Protein AF-A0A8X6WNN0-F1 (afdb_monomer)

Structure (mmCIF, N/CA/C/O backbone):
data_AF-A0A8X6WNN0-F1
#
_entry.id   AF-A0A8X6WNN0-F1
#
loop_
_atom_site.group_PDB
_atom_site.id
_atom_site.type_symbol
_atom_site.label_atom_id
_atom_site.label_alt_id
_atom_site.label_comp_id
_atom_site.label_asym_id
_atom_site.label_entity_id
_atom_site.label_seq_id
_atom_site.pdbx_PDB_ins_code
_atom_site.Cartn_x
_atom_site.Cartn_y
_atom_site.Cartn_z
_atom_site.occupancy
_atom_site.B_iso_or_equiv
_atom_site.auth_seq_id
_atom_site.auth_comp_id
_atom_site.auth_asym_id
_atom_site.auth_atom_id
_atom_site.pdbx_PDB_model_num
ATOM 1 N N . MET A 1 1 ? -83.475 -26.404 -40.177 1.00 36.31 1 MET A N 1
ATOM 2 C CA . MET A 1 1 ? -82.962 -27.278 -41.248 1.00 36.31 1 MET A CA 1
ATOM 3 C C . MET A 1 1 ? -81.823 -26.537 -41.915 1.00 36.31 1 MET A C 1
ATOM 5 O O . MET A 1 1 ? -82.063 -25.411 -42.313 1.00 36.31 1 MET A O 1
ATOM 9 N N . GLU A 1 2 ? -80.619 -27.120 -41.842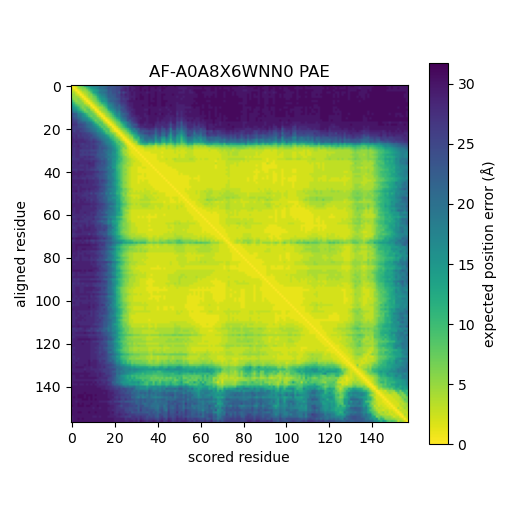 1.00 34.09 2 GLU A N 1
ATOM 10 C CA . GLU A 1 2 ? -79.573 -27.217 -42.887 1.00 34.09 2 GLU A CA 1
ATOM 11 C C . GLU A 1 2 ? -79.334 -26.030 -43.851 1.00 34.09 2 GLU A C 1
ATOM 13 O O . GLU A 1 2 ? -80.269 -25.412 -44.325 1.00 34.09 2 GLU A O 1
ATOM 18 N N . LEU A 1 3 ? -78.139 -25.677 -44.329 1.00 32.97 3 LEU A N 1
ATOM 19 C CA . LEU A 1 3 ? -76.743 -26.105 -44.196 1.00 32.97 3 LEU A CA 1
ATOM 20 C C . LEU A 1 3 ? -75.934 -25.070 -45.024 1.00 32.97 3 LEU A C 1
ATOM 22 O O . LEU A 1 3 ? -76.318 -24.779 -46.147 1.00 32.97 3 LEU A O 1
ATOM 26 N N . ARG A 1 4 ? -74.831 -24.562 -44.451 1.00 39.75 4 ARG A N 1
ATOM 27 C CA . ARG A 1 4 ? -73.523 -24.150 -45.034 1.00 39.75 4 ARG A CA 1
ATOM 28 C C . ARG A 1 4 ? -73.403 -23.412 -46.390 1.00 39.75 4 ARG A C 1
ATOM 30 O O . ARG A 1 4 ? -73.976 -23.816 -47.386 1.00 39.75 4 ARG A O 1
ATOM 37 N N . SER A 1 5 ? -72.403 -22.507 -46.410 1.00 37.34 5 SER A N 1
ATOM 38 C CA . SER A 1 5 ? -71.386 -22.214 -47.466 1.00 37.34 5 SER A CA 1
ATOM 39 C C . SER A 1 5 ? -71.268 -20.686 -47.670 1.00 37.34 5 SER A C 1
ATOM 41 O O . SER A 1 5 ? -72.290 -20.037 -47.802 1.00 37.34 5 SER A O 1
ATOM 43 N N . SER A 1 6 ? -70.127 -19.981 -47.696 1.00 39.06 6 SER A N 1
ATOM 44 C CA . SER A 1 6 ? -68.708 -20.325 -47.888 1.00 39.06 6 SER A CA 1
ATOM 45 C C . SER A 1 6 ? -67.826 -19.064 -47.710 1.00 39.06 6 SER A C 1
ATOM 47 O O . SER A 1 6 ? -68.261 -17.980 -48.073 1.00 39.06 6 SER A O 1
ATOM 49 N N . LEU A 1 7 ? -66.588 -19.273 -47.227 1.00 37.53 7 LEU A N 1
ATOM 50 C CA . LEU A 1 7 ? -65.303 -18.589 -47.525 1.00 37.53 7 LEU A CA 1
ATOM 51 C C . LEU A 1 7 ? -65.208 -17.041 -47.431 1.00 37.53 7 LEU A C 1
ATOM 53 O O . LEU A 1 7 ? -65.836 -16.311 -48.179 1.00 37.53 7 LEU A O 1
ATOM 57 N N . SER A 1 8 ? -64.435 -16.497 -46.478 1.00 40.34 8 SER A N 1
ATOM 58 C CA . SER A 1 8 ? -62.963 -16.287 -46.498 1.00 40.34 8 SER A CA 1
ATOM 59 C C . SER A 1 8 ? -62.505 -15.071 -47.316 1.00 40.34 8 SER A C 1
ATOM 61 O O . SER A 1 8 ? -62.445 -15.144 -48.537 1.00 40.34 8 SER A O 1
ATOM 63 N N . THR A 1 9 ? -62.002 -14.032 -46.639 1.00 38.38 9 THR A N 1
ATOM 64 C CA . THR A 1 9 ? -60.713 -13.408 -46.991 1.00 38.38 9 THR A CA 1
ATOM 65 C C . THR A 1 9 ? -60.078 -12.817 -45.734 1.00 38.38 9 THR A C 1
ATOM 67 O O . THR A 1 9 ? -60.706 -12.100 -44.960 1.00 38.38 9 THR A O 1
ATOM 70 N N . ALA A 1 10 ? -58.829 -13.220 -45.532 1.00 47.25 10 ALA A N 1
ATOM 71 C CA . ALA A 1 10 ? -57.977 -12.951 -44.396 1.00 47.25 10 ALA A CA 1
ATOM 72 C C . ALA A 1 10 ? -57.479 -11.499 -44.346 1.00 47.25 10 ALA A C 1
ATOM 74 O O . ALA A 1 10 ? -57.160 -10.894 -45.365 1.00 47.25 10 ALA A O 1
ATOM 75 N N . GLY A 1 11 ? -57.317 -11.002 -43.123 1.00 34.88 11 GLY A N 1
ATOM 76 C CA . GLY A 1 11 ? -56.577 -9.789 -42.793 1.00 34.88 11 GLY A CA 1
ATOM 77 C C . GLY A 1 11 ? -56.018 -9.924 -41.382 1.00 34.88 11 GLY A C 1
ATOM 78 O O . GLY A 1 11 ? -56.448 -9.231 -40.470 1.00 34.88 11 GLY A O 1
ATOM 79 N N . SER A 1 12 ? -55.133 -10.903 -41.173 1.00 41.41 12 SER A N 1
ATOM 80 C CA . SER A 1 12 ? -54.448 -11.093 -39.893 1.00 41.41 12 SER A CA 1
ATOM 81 C C . SER A 1 12 ? -53.347 -10.041 -39.759 1.00 41.41 12 SER A C 1
ATOM 83 O O . SER A 1 12 ? -52.280 -10.166 -40.356 1.00 41.41 12 SER A O 1
ATOM 85 N N . SER A 1 13 ? -53.604 -8.985 -38.986 1.00 41.00 13 SER A N 1
ATOM 86 C CA . SER A 1 13 ? -52.556 -8.094 -38.494 1.00 41.00 13 SER A CA 1
ATOM 87 C C . SER A 1 13 ? -51.880 -8.759 -37.293 1.00 41.00 13 SER A C 1
ATOM 89 O O . SER A 1 13 ? -52.251 -8.528 -36.142 1.00 41.00 13 SER A O 1
ATOM 91 N N . MET A 1 14 ? -50.904 -9.628 -37.555 1.00 39.94 14 MET A N 1
ATOM 92 C CA . MET A 1 14 ? -49.984 -10.085 -36.516 1.00 39.94 14 MET A CA 1
ATOM 93 C C . MET A 1 14 ? -49.052 -8.928 -36.148 1.00 39.94 14 MET A C 1
ATOM 95 O O . MET A 1 14 ? -48.100 -8.613 -36.860 1.00 39.94 14 MET A O 1
ATOM 99 N N . SER A 1 15 ? -49.344 -8.272 -35.028 1.00 46.88 15 SER A N 1
ATOM 100 C CA . SER A 1 15 ? -48.400 -7.399 -34.342 1.00 46.88 15 SER A CA 1
ATOM 101 C C . SER A 1 15 ? -47.254 -8.254 -33.798 1.00 46.88 15 SER A C 1
ATOM 103 O O . SER A 1 15 ? -47.415 -8.957 -32.799 1.00 46.88 15 SER A O 1
ATOM 105 N N . ASN A 1 16 ? -46.097 -8.204 -34.455 1.00 41.47 16 ASN A N 1
ATOM 106 C CA . ASN A 1 16 ? -44.858 -8.757 -33.920 1.00 41.47 16 ASN A CA 1
ATOM 107 C C . ASN A 1 16 ? -44.429 -7.931 -32.699 1.00 41.47 16 ASN A C 1
ATOM 109 O O . ASN A 1 16 ? -43.726 -6.930 -32.828 1.00 41.47 16 ASN A O 1
ATOM 113 N N . ASN A 1 17 ? -44.839 -8.367 -31.508 1.00 51.41 17 ASN A N 1
ATOM 114 C CA . ASN A 1 17 ? -44.176 -7.993 -30.265 1.00 51.41 17 ASN A CA 1
ATOM 115 C C . ASN A 1 17 ? -42.816 -8.697 -30.248 1.00 51.41 17 ASN A C 1
ATOM 117 O O . ASN A 1 17 ? -42.669 -9.822 -29.777 1.00 51.41 17 ASN A O 1
ATOM 121 N N . MET A 1 18 ? -41.820 -8.039 -30.835 1.00 48.31 18 MET A N 1
ATOM 122 C CA . MET A 1 18 ? -40.429 -8.444 -30.722 1.00 48.31 18 MET A CA 1
ATOM 123 C C . MET A 1 18 ? -39.964 -8.022 -29.327 1.00 48.31 18 MET A C 1
ATOM 125 O O . MET A 1 18 ? -39.450 -6.924 -29.119 1.00 48.31 18 MET A O 1
ATOM 129 N N . GLU A 1 19 ? -40.242 -8.877 -28.346 1.00 54.28 19 GLU A N 1
ATOM 130 C CA . GLU A 1 19 ? -39.773 -8.726 -26.977 1.00 54.28 19 GLU A CA 1
ATOM 131 C C . GLU A 1 19 ? -38.241 -8.749 -27.004 1.00 54.28 19 GLU A C 1
ATOM 133 O O . GLU A 1 19 ? -37.597 -9.786 -27.175 1.00 54.28 19 GLU A O 1
ATOM 138 N N . SER A 1 20 ? -37.638 -7.559 -26.948 1.00 57.69 20 SER A N 1
ATOM 139 C CA . SER A 1 20 ? -36.192 -7.414 -26.941 1.00 57.69 20 SER A CA 1
ATOM 140 C C . SER A 1 20 ? -35.668 -7.977 -25.626 1.00 57.69 20 SER A C 1
ATOM 142 O O . SER A 1 20 ? -35.713 -7.313 -24.590 1.00 57.69 20 SER A O 1
ATOM 144 N N . SER A 1 21 ? -35.167 -9.209 -25.671 1.00 59.12 21 SER A N 1
ATOM 145 C CA . SER A 1 21 ? -34.463 -9.839 -24.558 1.00 59.12 21 SER A CA 1
ATOM 146 C C . SER A 1 21 ? -33.408 -8.874 -23.987 1.00 59.12 21 SER A C 1
ATOM 148 O O . SER A 1 21 ? -32.669 -8.261 -24.771 1.00 59.12 21 SER A O 1
ATOM 150 N N . PRO A 1 22 ? -33.313 -8.706 -22.653 1.00 57.06 22 PRO A N 1
ATOM 151 C CA . PRO A 1 22 ? -32.442 -7.709 -22.047 1.00 57.06 22 PRO A CA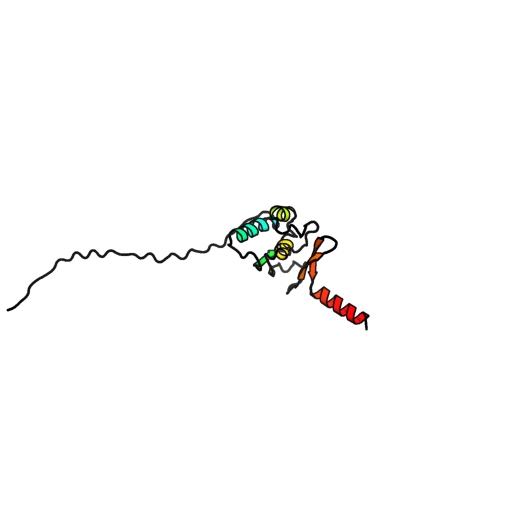 1
ATOM 152 C C . PRO A 1 22 ? -30.988 -7.998 -22.426 1.00 57.06 22 PRO A C 1
ATOM 154 O O . PRO A 1 22 ? -30.420 -9.032 -22.068 1.00 57.06 22 PRO A O 1
ATOM 157 N N . LYS A 1 23 ? -30.371 -7.079 -23.179 1.00 64.44 23 LYS A N 1
ATOM 158 C CA . LYS A 1 23 ? -28.958 -7.175 -23.558 1.00 64.44 23 LYS A CA 1
ATOM 159 C C . LYS A 1 23 ? -28.120 -7.192 -22.278 1.00 64.44 23 LYS A C 1
ATOM 161 O O . LYS A 1 23 ? -28.041 -6.180 -21.582 1.00 64.44 23 LYS A O 1
ATOM 166 N N . LYS A 1 24 ? -27.488 -8.332 -21.961 1.00 60.75 24 LYS A N 1
ATOM 167 C CA . LYS A 1 24 ? -26.521 -8.431 -20.857 1.00 60.75 24 LYS A CA 1
ATOM 168 C C . LYS A 1 24 ? -25.473 -7.333 -21.035 1.00 60.75 24 LYS A C 1
ATOM 170 O O . LYS A 1 24 ? -24.771 -7.297 -22.045 1.00 60.75 24 LYS A O 1
ATOM 175 N N . LYS A 1 25 ? -25.388 -6.419 -20.066 1.00 69.25 25 LYS A N 1
ATOM 176 C CA . LYS A 1 25 ? -24.424 -5.316 -20.082 1.00 69.25 25 LYS A CA 1
ATOM 177 C C . LYS A 1 25 ? -23.019 -5.919 -20.066 1.00 69.25 25 LYS A C 1
ATOM 179 O O . LYS A 1 25 ? -22.624 -6.530 -19.076 1.00 69.25 25 LYS A O 1
ATOM 184 N N . LYS A 1 26 ? -22.287 -5.794 -21.177 1.00 69.25 26 LYS A N 1
ATOM 185 C CA . LYS A 1 26 ? -20.899 -6.260 -21.282 1.00 69.25 26 LYS A CA 1
ATOM 186 C C . LYS A 1 26 ? -20.084 -5.535 -20.211 1.00 69.25 26 LYS A C 1
ATOM 188 O O . LYS A 1 26 ? -19.946 -4.315 -20.271 1.00 69.25 26 LYS A O 1
ATOM 193 N N . MET A 1 27 ? -19.591 -6.269 -19.217 1.00 69.75 27 MET A N 1
ATOM 194 C CA . MET A 1 27 ? -18.696 -5.698 -18.216 1.00 69.75 27 MET A CA 1
ATOM 195 C C . MET A 1 27 ? -17.324 -5.523 -18.862 1.00 69.75 27 MET A C 1
ATOM 197 O O . MET A 1 27 ? -16.634 -6.500 -19.141 1.00 69.75 27 MET A O 1
ATOM 201 N N . SER A 1 28 ? -16.958 -4.283 -19.173 1.00 84.94 28 SER A N 1
ATOM 202 C CA . SER A 1 28 ? -15.596 -3.935 -19.572 1.00 84.94 28 SER A CA 1
ATOM 203 C C . SER A 1 28 ? -14.738 -3.762 -18.323 1.00 84.94 28 SER A C 1
ATOM 205 O O . SER A 1 28 ? -15.130 -3.029 -17.412 1.00 84.94 28 SER A O 1
ATOM 207 N N . ILE A 1 29 ? -13.564 -4.386 -18.297 1.00 87.06 29 ILE A N 1
ATOM 208 C CA . ILE A 1 29 ? -12.564 -4.137 -17.255 1.00 87.06 29 ILE A CA 1
ATOM 209 C C . ILE A 1 29 ? -11.986 -2.730 -17.494 1.00 87.06 29 ILE A C 1
ATOM 211 O O . ILE A 1 29 ? -11.564 -2.448 -18.618 1.00 87.06 29 ILE A O 1
ATOM 215 N N . PRO A 1 30 ? -12.010 -1.820 -16.502 1.00 91.38 30 PRO A N 1
ATOM 216 C CA . PRO A 1 30 ? -11.419 -0.497 -16.658 1.00 91.38 30 PRO A CA 1
ATOM 217 C C . PRO A 1 30 ? -9.895 -0.607 -16.778 1.00 91.38 30 PRO A C 1
ATOM 219 O O . PRO A 1 30 ? -9.263 -1.305 -15.990 1.00 91.38 30 PRO A O 1
ATOM 222 N N . VAL A 1 31 ? -9.319 0.117 -17.737 1.00 94.81 31 VAL A N 1
ATOM 223 C CA . VAL A 1 31 ? -7.867 0.253 -17.913 1.00 94.81 31 VAL A CA 1
ATOM 224 C C . VAL A 1 31 ? -7.488 1.686 -17.576 1.00 94.81 31 VAL A C 1
ATOM 226 O O . VAL A 1 31 ? -8.164 2.624 -18.001 1.00 94.81 31 VAL A O 1
ATOM 229 N N . ILE A 1 32 ? -6.444 1.843 -16.771 1.00 96.56 32 ILE A N 1
ATOM 230 C CA . ILE A 1 32 ? -5.967 3.129 -16.271 1.00 96.56 32 ILE A CA 1
ATOM 231 C C . ILE A 1 32 ? -4.469 3.172 -16.530 1.00 96.56 32 ILE A C 1
ATOM 233 O O . ILE A 1 32 ? -3.771 2.210 -16.223 1.00 96.56 32 ILE A O 1
ATOM 237 N N . ILE A 1 33 ? -4.014 4.270 -17.122 1.00 97.38 33 ILE A N 1
ATOM 238 C CA . ILE A 1 33 ? -2.605 4.541 -17.387 1.00 97.38 33 ILE A CA 1
ATOM 239 C C . ILE A 1 33 ? -2.212 5.670 -16.441 1.00 97.38 33 ILE A C 1
ATOM 241 O O . ILE A 1 33 ? -2.942 6.657 -16.338 1.00 97.38 33 ILE A O 1
ATOM 245 N N . VAL A 1 34 ? -1.113 5.470 -15.730 1.00 97.25 34 VAL A N 1
ATOM 246 C CA . VAL A 1 34 ? -0.507 6.422 -14.797 1.00 97.25 34 VAL A CA 1
ATOM 247 C C . VAL A 1 34 ? 0.963 6.575 -15.164 1.00 97.25 34 VAL A C 1
ATOM 249 O O . VAL A 1 34 ? 1.505 5.684 -15.823 1.00 97.25 34 VAL A O 1
ATOM 252 N N . GLU A 1 35 ? 1.584 7.678 -14.757 1.00 97.06 35 GLU A N 1
ATOM 253 C CA . GLU A 1 35 ? 3.018 7.881 -14.978 1.00 97.06 35 GLU A CA 1
ATOM 254 C C . GLU A 1 35 ? 3.809 7.151 -13.886 1.00 97.06 35 GLU A C 1
ATOM 256 O O . GLU A 1 35 ? 4.525 6.190 -14.164 1.00 97.06 35 GLU A O 1
ATOM 261 N N . ASP A 1 36 ? 3.585 7.533 -12.626 1.00 97.38 36 ASP A N 1
ATOM 262 C CA . ASP A 1 36 ? 4.246 6.941 -11.463 1.00 97.38 36 ASP A CA 1
ATOM 263 C C . ASP A 1 36 ? 3.352 5.910 -10.754 1.00 97.38 36 ASP A C 1
ATOM 265 O O . ASP A 1 36 ? 2.130 6.061 -10.658 1.00 97.38 36 ASP A O 1
ATOM 269 N N . HIS A 1 37 ? 3.956 4.864 -10.175 1.00 97.06 37 HIS A N 1
ATOM 270 C CA . HIS A 1 37 ? 3.212 3.779 -9.516 1.00 97.06 37 HIS A CA 1
ATOM 271 C C . HIS A 1 37 ? 2.264 4.270 -8.420 1.00 97.06 37 HIS A C 1
ATOM 273 O O . HIS A 1 37 ? 1.125 3.814 -8.339 1.00 97.06 37 HIS A O 1
ATOM 279 N N . ASN A 1 38 ? 2.699 5.214 -7.583 1.00 96.94 38 ASN A N 1
ATOM 280 C CA . ASN A 1 38 ? 1.898 5.706 -6.462 1.00 96.94 38 ASN A CA 1
ATOM 281 C C . ASN A 1 38 ? 0.641 6.474 -6.904 1.00 96.94 38 ASN A C 1
ATOM 283 O O . ASN A 1 38 ? -0.324 6.542 -6.137 1.00 96.94 38 ASN A O 1
ATOM 287 N N . GLU A 1 39 ? 0.588 6.993 -8.136 1.00 97.31 39 GLU A N 1
ATOM 288 C CA . GLU A 1 39 ? -0.603 7.669 -8.668 1.00 97.31 39 GLU A CA 1
ATOM 289 C C . GLU A 1 39 ? -1.804 6.718 -8.793 1.00 97.31 39 GLU A C 1
ATOM 291 O O . GLU A 1 39 ? -2.962 7.148 -8.719 1.00 97.31 39 GLU A O 1
ATOM 296 N N . VAL A 1 40 ? -1.562 5.402 -8.887 1.00 96.88 40 VAL A N 1
ATOM 297 C CA . VAL A 1 40 ? -2.624 4.385 -8.935 1.00 96.88 40 VAL A CA 1
ATOM 298 C C . VAL A 1 40 ? -3.551 4.456 -7.718 1.00 96.88 40 VAL A C 1
ATOM 300 O O . VAL A 1 40 ? -4.748 4.168 -7.831 1.00 96.88 40 VAL A O 1
ATOM 303 N N . LEU A 1 41 ? -3.045 4.900 -6.562 1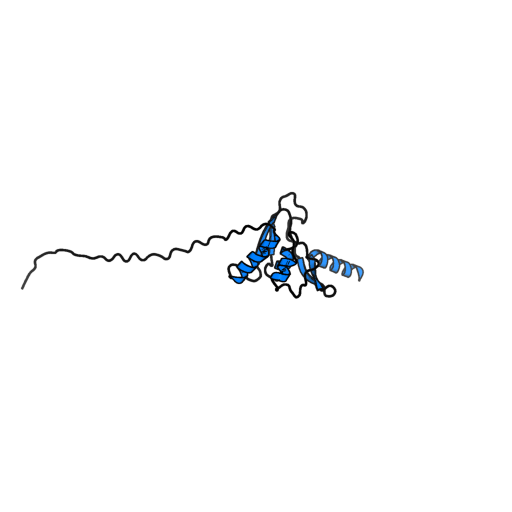.00 96.56 41 LEU A N 1
ATOM 304 C CA . LEU A 1 41 ? -3.811 4.962 -5.320 1.00 96.56 41 LEU A CA 1
ATOM 305 C C . LEU A 1 41 ? -5.017 5.906 -5.435 1.00 96.56 41 LEU A C 1
ATOM 307 O O . LEU A 1 41 ? -6.107 5.584 -4.957 1.00 96.56 41 LEU A O 1
ATOM 311 N N . TYR A 1 42 ? -4.875 7.021 -6.160 1.00 96.44 42 TYR A N 1
ATOM 312 C CA . TYR A 1 42 ? -5.991 7.922 -6.460 1.00 96.44 42 TYR A CA 1
ATOM 313 C C . TYR A 1 42 ? -7.127 7.188 -7.188 1.00 96.44 42 TYR A C 1
ATOM 315 O O . TYR A 1 42 ? -8.311 7.353 -6.871 1.00 96.44 42 TYR A O 1
ATOM 323 N N . HIS A 1 43 ? -6.774 6.351 -8.161 1.00 97.12 43 HIS A N 1
ATOM 324 C CA . HIS A 1 43 ? -7.730 5.598 -8.962 1.00 97.12 43 HIS A CA 1
ATOM 325 C C . HIS A 1 43 ? -8.378 4.455 -8.180 1.00 97.12 43 HIS A C 1
ATOM 327 O O . HIS A 1 43 ? -9.584 4.235 -8.328 1.00 97.12 43 HIS A O 1
ATOM 333 N N . ILE A 1 44 ? -7.619 3.794 -7.304 1.00 96.44 44 ILE A N 1
ATOM 334 C CA . ILE A 1 44 ? -8.136 2.813 -6.344 1.00 96.44 44 ILE A CA 1
ATOM 335 C C . ILE A 1 44 ? -9.181 3.478 -5.442 1.00 96.44 44 ILE A C 1
ATOM 337 O O . ILE A 1 44 ? -10.313 3.001 -5.369 1.00 96.44 44 ILE A O 1
ATOM 341 N N . TYR A 1 45 ? -8.877 4.636 -4.849 1.00 96.94 45 TYR A N 1
ATOM 342 C CA . TYR A 1 45 ? -9.839 5.374 -4.024 1.00 96.94 45 TYR A CA 1
ATOM 343 C C . TYR A 1 45 ? -11.095 5.783 -4.794 1.00 96.94 45 TYR A C 1
ATOM 345 O O . TYR A 1 45 ? -12.204 5.675 -4.271 1.00 96.94 45 TYR A O 1
ATOM 353 N N . ARG A 1 46 ? -10.972 6.196 -6.063 1.00 96.31 46 ARG A N 1
ATOM 354 C CA . ARG A 1 46 ? -12.150 6.462 -6.908 1.00 96.31 46 ARG A CA 1
ATOM 355 C C . ARG A 1 46 ? -12.965 5.202 -7.187 1.00 96.31 46 ARG A C 1
ATOM 357 O O . ARG A 1 46 ? -14.195 5.273 -7.227 1.00 96.31 46 ARG A O 1
ATOM 364 N N . ALA A 1 47 ? -12.319 4.059 -7.400 1.00 95.75 47 ALA A N 1
ATOM 365 C CA . ALA A 1 47 ? -13.000 2.787 -7.612 1.00 95.75 47 ALA A CA 1
ATOM 366 C C . ALA A 1 47 ? -13.745 2.331 -6.345 1.00 95.75 47 ALA A C 1
ATOM 368 O O . ALA A 1 47 ? -14.902 1.924 -6.451 1.00 95.75 47 ALA A O 1
ATOM 369 N N . ILE A 1 48 ? -13.136 2.496 -5.167 1.00 95.62 48 ILE A N 1
ATOM 370 C CA . ILE A 1 48 ? -13.766 2.263 -3.860 1.00 95.62 48 ILE A CA 1
ATOM 371 C C . ILE A 1 48 ? -14.962 3.204 -3.665 1.00 95.62 48 ILE A C 1
ATOM 373 O O . ILE A 1 48 ? -16.081 2.752 -3.434 1.00 95.62 48 ILE A O 1
ATOM 377 N N . GLY A 1 49 ? -14.766 4.516 -3.838 1.00 95.31 49 GLY A N 1
ATOM 378 C CA . GLY A 1 49 ? -15.820 5.520 -3.651 1.00 95.31 49 GLY A CA 1
ATOM 379 C C . GLY A 1 49 ? -16.997 5.365 -4.621 1.00 95.31 49 GLY A C 1
ATOM 380 O O . GLY A 1 49 ? -18.136 5.668 -4.274 1.00 95.31 49 GLY A O 1
ATOM 381 N N . SER A 1 50 ? -16.748 4.829 -5.821 1.00 95.19 50 SER A N 1
ATOM 382 C CA . SER A 1 50 ? -17.791 4.475 -6.797 1.00 95.19 50 SER A CA 1
ATOM 383 C C . SER A 1 50 ? -18.321 3.043 -6.658 1.00 95.19 50 SER A C 1
ATOM 385 O O . SER A 1 50 ? -19.105 2.609 -7.501 1.00 95.19 50 SER A O 1
ATOM 387 N N . LYS A 1 51 ? -17.921 2.317 -5.602 1.00 93.62 51 LYS A N 1
ATOM 388 C CA . LYS A 1 51 ? -18.338 0.940 -5.284 1.00 93.62 51 LYS A CA 1
ATOM 389 C C . LYS A 1 51 ? -18.069 -0.067 -6.409 1.00 93.62 51 LYS A C 1
ATOM 391 O O . LYS A 1 51 ? -18.784 -1.055 -6.551 1.00 93.62 51 LYS A O 1
ATOM 396 N N . LYS A 1 52 ? -17.050 0.192 -7.233 1.00 92.69 52 LYS A N 1
ATOM 397 C CA . LYS A 1 52 ? -16.589 -0.734 -8.281 1.00 92.69 52 LYS A CA 1
ATOM 398 C C . LYS A 1 52 ? -15.723 -1.852 -7.712 1.00 92.69 52 LYS A C 1
ATOM 400 O O . LYS A 1 52 ? -15.681 -2.931 -8.290 1.00 92.69 52 LYS A O 1
ATOM 405 N N . ILE A 1 53 ? -15.041 -1.573 -6.605 1.00 93.19 53 ILE A N 1
ATOM 406 C CA . ILE A 1 53 ? -14.305 -2.545 -5.798 1.00 93.19 53 ILE A CA 1
ATOM 407 C C . ILE A 1 53 ? -14.717 -2.382 -4.332 1.00 93.19 53 ILE A C 1
ATOM 409 O O . ILE A 1 53 ? -15.212 -1.320 -3.942 1.00 93.19 53 ILE A O 1
ATOM 413 N N . SER A 1 54 ? -14.550 -3.443 -3.544 1.00 94.50 54 SER A N 1
ATOM 414 C CA . SER A 1 54 ? -14.845 -3.441 -2.109 1.00 94.50 54 SER A CA 1
ATOM 415 C C . SER A 1 54 ? -14.004 -2.405 -1.364 1.00 94.50 54 SER A C 1
ATOM 417 O O . SER A 1 54 ? -12.882 -2.104 -1.762 1.00 94.50 54 SER A O 1
ATOM 419 N N . PHE A 1 55 ? -14.552 -1.871 -0.273 1.00 96.31 55 PHE A N 1
ATOM 420 C CA . PHE A 1 55 ? -13.847 -0.911 0.578 1.00 96.31 55 PHE A CA 1
ATOM 421 C C . PHE A 1 55 ? -12.682 -1.545 1.351 1.00 96.31 55 PHE A C 1
ATOM 423 O O . PHE A 1 55 ? -11.663 -0.892 1.566 1.00 96.31 55 PHE A O 1
ATOM 430 N N . GLU A 1 56 ? -12.833 -2.806 1.747 1.00 96.94 56 GLU A N 1
ATOM 431 C CA . GLU A 1 56 ? -11.885 -3.543 2.579 1.00 96.94 56 GLU A CA 1
ATOM 432 C C . GLU A 1 56 ? -11.634 -4.949 2.032 1.00 96.94 56 GLU A C 1
ATOM 434 O O . GLU A 1 56 ? -12.423 -5.470 1.234 1.00 96.94 56 GLU A O 1
ATOM 439 N N . ASN A 1 57 ? -10.562 -5.579 2.517 1.00 95.94 57 ASN A N 1
ATOM 440 C CA . ASN A 1 57 ? -10.249 -6.991 2.282 1.00 95.94 57 ASN A CA 1
ATOM 441 C C . ASN A 1 57 ? -10.068 -7.362 0.800 1.00 95.94 57 ASN A C 1
ATOM 443 O O . ASN A 1 57 ? -10.342 -8.491 0.388 1.00 95.94 57 ASN A O 1
ATOM 447 N N . GLY A 1 58 ? -9.598 -6.413 -0.010 1.00 96.44 58 GLY A N 1
ATOM 448 C CA . GLY A 1 58 ? -9.268 -6.643 -1.406 1.00 96.44 58 GLY A CA 1
ATOM 449 C C . GLY A 1 58 ? -8.031 -7.526 -1.591 1.00 96.44 58 GLY A C 1
ATOM 450 O O . GLY A 1 58 ? -7.108 -7.539 -0.770 1.00 96.44 58 GLY A O 1
ATOM 451 N N . LEU A 1 59 ? -8.002 -8.210 -2.734 1.00 97.25 59 LEU A N 1
ATOM 452 C CA . LEU A 1 59 ? -6.823 -8.873 -3.282 1.00 97.25 59 LEU A CA 1
ATOM 453 C C . LEU A 1 59 ? -6.205 -7.968 -4.347 1.00 97.25 59 LEU A C 1
ATOM 455 O O . LEU A 1 59 ? -6.891 -7.573 -5.292 1.00 97.25 59 LEU A O 1
ATOM 459 N N . MET A 1 60 ? -4.911 -7.692 -4.227 1.00 97.56 60 MET A N 1
ATOM 460 C CA . MET A 1 60 ? -4.149 -6.982 -5.249 1.00 97.56 60 MET A CA 1
ATOM 461 C C . MET A 1 60 ? -3.131 -7.916 -5.898 1.00 97.56 60 MET A C 1
ATOM 463 O O . MET A 1 60 ? -2.413 -8.628 -5.201 1.00 97.56 60 MET A O 1
ATOM 467 N N . ILE A 1 61 ? -3.051 -7.888 -7.228 1.00 98.19 61 ILE A N 1
ATOM 468 C CA . ILE A 1 61 ? -1.996 -8.559 -7.992 1.00 98.19 61 ILE A CA 1
ATOM 469 C C . ILE A 1 61 ? -1.093 -7.470 -8.562 1.00 98.19 61 ILE A C 1
ATOM 471 O O . ILE A 1 61 ? -1.560 -6.610 -9.306 1.00 98.19 61 ILE A O 1
ATOM 475 N N . HIS A 1 62 ? 0.179 -7.499 -8.187 1.00 98.06 62 HIS A N 1
ATOM 476 C CA . HIS A 1 62 ? 1.180 -6.515 -8.575 1.00 98.06 62 HIS A CA 1
ATOM 477 C C . HIS A 1 62 ? 2.243 -7.202 -9.432 1.00 98.06 62 HIS A C 1
ATOM 479 O O . HIS A 1 62 ? 2.966 -8.073 -8.949 1.00 98.06 62 HIS A O 1
ATOM 485 N N . PHE A 1 63 ? 2.291 -6.848 -10.714 1.00 97.94 63 PHE A N 1
ATOM 486 C CA . PHE A 1 63 ? 3.316 -7.314 -11.642 1.00 97.94 63 PHE A CA 1
ATOM 487 C C . PHE A 1 63 ? 4.416 -6.271 -11.705 1.00 97.94 63 PHE A C 1
ATOM 489 O O . PHE A 1 63 ? 4.206 -5.223 -12.308 1.00 97.94 63 PHE A O 1
ATOM 496 N N . ASP A 1 64 ? 5.559 -6.563 -11.096 1.00 97.75 64 ASP A N 1
ATOM 497 C CA . ASP A 1 64 ? 6.706 -5.664 -11.136 1.00 97.75 64 ASP A CA 1
ATOM 498 C C . ASP A 1 64 ? 8.002 -6.381 -10.742 1.00 97.75 64 ASP A C 1
ATOM 500 O O . ASP A 1 64 ? 7.997 -7.422 -10.084 1.00 97.75 64 ASP A O 1
ATOM 504 N N . SER A 1 65 ? 9.137 -5.805 -11.125 1.00 97.00 65 SER A N 1
ATOM 505 C CA . SER A 1 65 ? 10.458 -6.170 -10.609 1.00 97.00 65 SER A CA 1
ATOM 506 C C . SER A 1 65 ? 10.716 -5.741 -9.160 1.00 97.00 65 SER A C 1
ATOM 508 O O . SER A 1 65 ? 11.624 -6.286 -8.531 1.00 97.00 65 SER A O 1
ATOM 510 N N . HIS A 1 66 ? 9.933 -4.811 -8.615 1.00 97.69 66 HIS A N 1
ATOM 511 C CA . HIS A 1 66 ? 10.008 -4.334 -7.237 1.00 97.69 66 HIS A CA 1
ATOM 512 C C . HIS A 1 66 ? 8.735 -4.703 -6.469 1.00 97.69 66 HIS A C 1
ATOM 514 O O . HIS A 1 66 ? 7.665 -4.790 -7.051 1.00 97.69 66 HIS A O 1
ATOM 520 N N . PRO A 1 67 ? 8.816 -4.959 -5.156 1.00 96.38 67 PRO A N 1
ATOM 521 C CA . PRO A 1 67 ? 7.629 -5.310 -4.386 1.00 96.38 67 PRO A CA 1
ATOM 522 C C . PRO A 1 67 ? 6.756 -4.101 -4.020 1.00 96.38 67 PRO A C 1
ATOM 524 O O . PRO A 1 67 ? 5.622 -4.305 -3.609 1.00 96.38 67 PRO A O 1
ATOM 527 N N . ASP A 1 68 ? 7.298 -2.878 -4.048 1.00 97.06 68 ASP A N 1
ATOM 528 C CA . ASP A 1 68 ? 6.668 -1.636 -3.562 1.00 97.06 68 ASP A CA 1
ATOM 529 C C . ASP A 1 68 ? 6.107 -1.717 -2.120 1.00 97.06 68 ASP A C 1
ATOM 531 O O . ASP A 1 68 ? 5.165 -1.024 -1.723 1.00 97.06 68 ASP A O 1
ATOM 535 N N . LEU A 1 69 ? 6.708 -2.591 -1.299 1.00 96.12 69 LEU A N 1
ATOM 536 C CA . LEU A 1 69 ? 6.317 -2.875 0.089 1.00 96.12 69 LEU A CA 1
ATOM 537 C C . LEU A 1 69 ? 7.168 -2.126 1.134 1.00 96.12 69 LEU A C 1
ATOM 539 O O . L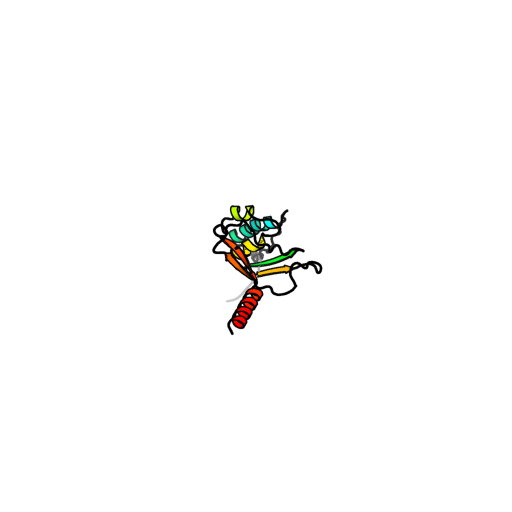EU A 1 69 ? 7.271 -2.586 2.286 1.00 96.12 69 LEU A O 1
ATOM 543 N N . VAL A 1 70 ? 7.828 -1.029 0.749 1.00 94.75 70 VAL A N 1
ATOM 544 C CA . VAL A 1 70 ? 8.588 -0.188 1.686 1.00 94.75 70 VAL A CA 1
ATOM 545 C C . VAL A 1 70 ? 7.610 0.548 2.600 1.00 94.75 70 VAL A C 1
ATOM 547 O O . VAL A 1 70 ? 6.544 0.991 2.182 1.00 94.75 70 VAL A O 1
ATOM 550 N N . VAL A 1 71 ? 7.954 0.651 3.883 1.00 92.75 71 VAL A N 1
ATOM 551 C CA . VAL A 1 71 ? 7.140 1.382 4.857 1.00 92.75 71 VAL A CA 1
ATOM 552 C C . VAL A 1 71 ? 7.487 2.875 4.769 1.00 92.75 71 VAL A C 1
ATOM 554 O O . VAL A 1 71 ? 8.665 3.213 4.919 1.00 92.75 71 VAL A O 1
ATOM 557 N N . PRO A 1 72 ? 6.517 3.776 4.532 1.00 91.62 72 PRO A N 1
ATOM 558 C CA . PRO A 1 72 ? 6.795 5.207 4.459 1.00 91.62 72 PRO A CA 1
ATOM 559 C C . PRO A 1 72 ? 7.181 5.759 5.837 1.00 91.62 72 PRO A C 1
ATOM 561 O O . PRO A 1 72 ? 6.461 5.568 6.814 1.00 91.62 72 PRO A O 1
ATOM 564 N N . LYS A 1 73 ? 8.319 6.460 5.914 1.00 84.94 73 LYS A N 1
ATOM 565 C CA . LYS A 1 73 ? 8.905 6.936 7.184 1.00 84.94 73 LYS A CA 1
ATOM 566 C C . LYS A 1 73 ? 8.171 8.121 7.813 1.00 84.94 73 LYS A C 1
ATOM 568 O O . LYS A 1 73 ? 8.208 8.283 9.021 1.00 84.94 73 LYS A O 1
ATOM 573 N N . HIS A 1 74 ? 7.535 8.966 7.007 1.00 82.50 74 HIS A N 1
ATOM 574 C CA . HIS A 1 74 ? 6.955 10.238 7.464 1.00 82.50 74 HIS A CA 1
ATOM 575 C C . HIS A 1 74 ? 5.430 10.288 7.315 1.00 82.50 74 HIS A C 1
ATOM 577 O O . HIS A 1 74 ? 4.847 11.369 7.247 1.00 82.50 74 HIS A O 1
ATOM 583 N N . LEU A 1 75 ? 4.790 9.118 7.237 1.00 89.88 75 LEU A N 1
ATOM 584 C CA . LEU A 1 75 ? 3.340 9.013 7.162 1.00 89.88 75 LEU A CA 1
ATOM 585 C C . LEU A 1 75 ? 2.751 8.879 8.570 1.00 89.88 75 LEU A C 1
ATOM 587 O O . LEU A 1 75 ? 3.050 7.930 9.293 1.00 89.88 75 LEU A O 1
ATOM 591 N N . ASP A 1 76 ? 1.888 9.825 8.922 1.00 91.31 76 ASP A N 1
ATOM 592 C CA . ASP A 1 76 ? 1.097 9.828 10.144 1.00 91.31 76 ASP A CA 1
ATOM 593 C C . ASP A 1 76 ? -0.059 8.834 10.010 1.00 91.31 76 ASP A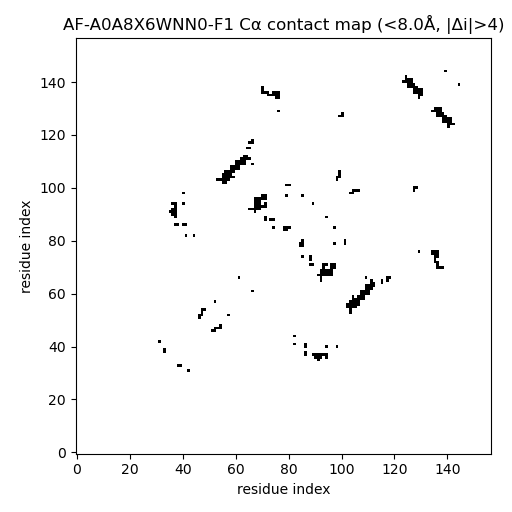 C 1
ATOM 595 O O . ASP A 1 76 ? -0.977 9.000 9.199 1.00 91.31 76 ASP A O 1
ATOM 599 N N . ALA A 1 77 ? -0.002 7.782 10.819 1.00 91.12 77 ALA A N 1
ATOM 600 C CA . ALA A 1 77 ? -0.969 6.701 10.791 1.00 91.12 77 ALA A CA 1
ATOM 601 C C . ALA A 1 77 ? -2.384 7.131 11.218 1.00 91.12 77 ALA A C 1
ATOM 603 O O . ALA A 1 77 ? -3.351 6.476 10.827 1.00 91.12 77 ALA A O 1
ATOM 604 N N . GLU A 1 78 ? -2.526 8.216 11.989 1.00 91.88 78 GLU A N 1
ATOM 605 C CA . GLU A 1 78 ? -3.835 8.749 12.398 1.00 91.88 78 GLU A CA 1
ATOM 6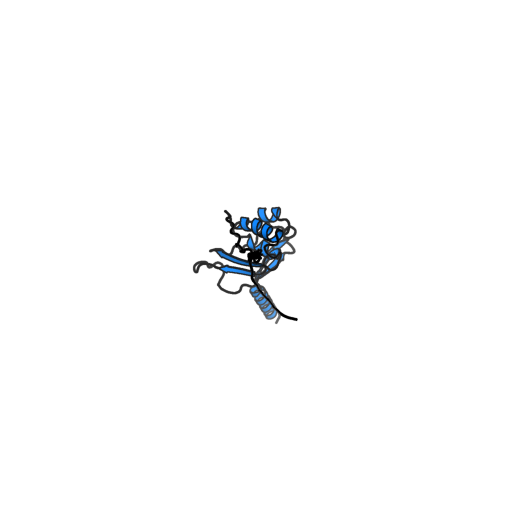06 C C . GLU A 1 78 ? -4.583 9.380 11.212 1.00 91.88 78 GLU A C 1
ATOM 608 O O . GLU A 1 78 ? -5.813 9.419 11.189 1.00 91.88 78 GLU A O 1
ATOM 613 N N . ARG A 1 79 ? -3.843 9.799 10.180 1.00 94.31 79 ARG A N 1
ATOM 614 C CA . ARG A 1 79 ? -4.356 10.500 8.998 1.00 94.31 79 ARG A CA 1
ATOM 615 C C . ARG A 1 79 ? -4.496 9.591 7.777 1.00 94.31 79 ARG A C 1
ATOM 617 O O . ARG A 1 79 ? -4.662 10.069 6.660 1.00 94.31 79 ARG A O 1
ATOM 624 N N . ILE A 1 80 ? -4.460 8.269 7.962 1.00 94.62 80 ILE A N 1
ATOM 625 C CA . ILE A 1 80 ? -4.473 7.297 6.856 1.00 94.62 80 ILE A CA 1
ATOM 626 C C . ILE A 1 80 ? -5.728 7.379 5.964 1.00 94.62 80 ILE A C 1
ATOM 628 O O . ILE A 1 80 ? -5.688 7.018 4.791 1.00 94.62 80 ILE A O 1
ATOM 632 N N . PHE A 1 81 ? -6.848 7.877 6.491 1.00 94.88 81 PHE A N 1
ATOM 633 C CA . PHE A 1 81 ? -8.081 8.058 5.716 1.00 94.88 81 PHE A CA 1
ATOM 634 C C . PHE A 1 81 ? -8.194 9.447 5.065 1.00 94.88 81 PHE A C 1
ATOM 636 O O . PHE A 1 81 ? -9.126 9.701 4.300 1.00 94.88 81 PHE A O 1
ATOM 643 N N . GLU A 1 82 ? -7.238 10.346 5.313 1.00 96.25 82 GLU A N 1
ATOM 644 C CA . GLU A 1 82 ? -7.134 11.628 4.623 1.00 96.25 82 GLU A CA 1
ATOM 645 C C . GLU A 1 82 ? -6.440 11.429 3.273 1.00 96.25 82 GLU A C 1
ATOM 647 O O . GLU A 1 82 ? -5.222 11.540 3.147 1.00 96.25 82 GLU A O 1
ATOM 652 N N . LYS A 1 83 ? -7.235 11.138 2.241 1.00 94.06 83 LYS A N 1
ATOM 653 C CA . LYS A 1 83 ? -6.756 10.840 0.883 1.00 94.06 83 LYS A CA 1
ATOM 654 C C . LYS A 1 83 ? -5.627 11.763 0.403 1.00 94.06 83 LYS A C 1
ATOM 656 O O . LYS A 1 83 ? -4.604 11.268 -0.063 1.00 94.06 83 LYS A O 1
ATOM 661 N N . ASP A 1 84 ? -5.836 13.079 0.446 1.00 94.94 84 ASP A N 1
ATOM 662 C CA . ASP A 1 84 ? -4.891 14.027 -0.156 1.00 94.94 84 ASP A CA 1
ATOM 663 C C . ASP A 1 84 ? -3.594 14.097 0.654 1.00 94.94 84 ASP A C 1
ATOM 665 O O . ASP A 1 84 ? -2.520 14.260 0.086 1.00 94.94 84 ASP A O 1
ATOM 669 N N . TYR A 1 85 ? -3.670 13.906 1.973 1.00 95.75 85 TYR A N 1
ATOM 670 C CA . TYR A 1 85 ? -2.482 13.764 2.806 1.00 95.75 85 TYR A CA 1
ATOM 671 C C . TYR A 1 85 ? -1.689 12.517 2.414 1.00 95.75 85 TYR A C 1
ATOM 673 O O . TYR A 1 85 ? -0.508 12.624 2.094 1.00 95.75 85 TYR A O 1
ATOM 681 N N . VAL A 1 86 ? -2.353 11.357 2.368 1.00 95.62 86 VAL A N 1
ATOM 682 C CA . VAL A 1 86 ? -1.697 10.087 2.044 1.00 95.62 86 VAL A CA 1
ATOM 683 C C . VAL A 1 86 ? -1.049 10.150 0.669 1.00 95.62 86 VAL A C 1
ATOM 685 O O . VAL A 1 86 ? 0.139 9.891 0.575 1.00 95.62 86 VAL A O 1
ATOM 688 N N . ILE A 1 87 ? -1.771 10.556 -0.380 1.00 94.62 87 ILE A N 1
ATOM 689 C CA . ILE A 1 87 ? -1.227 10.610 -1.750 1.00 94.62 87 ILE A CA 1
ATOM 690 C C . ILE A 1 87 ? 0.040 11.477 -1.825 1.00 94.62 87 ILE A C 1
ATOM 692 O O . ILE A 1 87 ? 0.998 11.091 -2.489 1.00 94.62 87 ILE A O 1
ATOM 696 N N . ASN A 1 88 ? 0.074 12.603 -1.108 1.00 94.31 88 ASN A N 1
ATOM 697 C CA . ASN A 1 88 ? 1.215 13.521 -1.108 1.00 94.31 88 ASN A CA 1
ATOM 698 C C . ASN A 1 88 ? 2.414 13.035 -0.270 1.00 94.31 88 ASN A C 1
ATOM 700 O O . ASN A 1 88 ? 3.493 13.617 -0.360 1.00 94.31 88 ASN A O 1
ATOM 704 N N . CYS A 1 89 ? 2.250 11.993 0.548 1.00 94.12 89 CYS A N 1
ATOM 705 C CA . CYS A 1 89 ? 3.321 11.422 1.370 1.00 94.12 89 CYS A CA 1
ATOM 706 C C . CYS A 1 89 ? 4.021 10.216 0.727 1.00 94.12 89 CYS A C 1
ATOM 708 O O . CYS A 1 89 ? 4.955 9.677 1.326 1.00 94.12 89 CYS A O 1
ATOM 710 N N . LEU A 1 90 ? 3.566 9.760 -0.443 1.00 95.44 90 LEU A N 1
ATOM 711 C CA . LEU A 1 90 ? 4.018 8.509 -1.049 1.00 95.44 90 LEU A CA 1
ATOM 712 C C . LEU A 1 90 ? 4.969 8.720 -2.216 1.00 95.44 90 LEU A C 1
ATOM 714 O O . LEU A 1 90 ? 5.044 9.777 -2.834 1.00 95.44 90 LEU A O 1
ATOM 718 N N . SER A 1 91 ? 5.700 7.658 -2.510 1.00 95.94 91 SER A N 1
ATOM 719 C CA . SER A 1 91 ? 6.620 7.536 -3.630 1.00 95.94 91 SER A CA 1
ATOM 720 C C . SER A 1 91 ? 6.427 6.172 -4.287 1.00 95.94 91 SER A C 1
ATOM 722 O O . SER A 1 91 ? 5.749 5.295 -3.740 1.00 95.94 91 SER A O 1
ATOM 724 N N . ILE A 1 92 ? 7.052 5.984 -5.446 1.00 96.69 92 ILE A N 1
ATOM 725 C CA . ILE A 1 92 ? 6.904 4.784 -6.279 1.00 96.69 92 ILE A CA 1
ATOM 726 C C . ILE A 1 92 ? 7.151 3.463 -5.531 1.00 96.69 92 ILE A C 1
ATOM 728 O O . ILE A 1 92 ? 6.523 2.468 -5.847 1.00 96.69 92 ILE A O 1
ATOM 732 N N . GLU A 1 93 ? 7.985 3.456 -4.489 1.00 96.38 93 GLU A N 1
ATOM 733 C CA . GLU A 1 93 ? 8.410 2.245 -3.768 1.00 96.38 93 GLU A CA 1
ATOM 734 C C . GLU A 1 93 ? 7.600 1.909 -2.497 1.00 96.38 93 GLU A C 1
ATOM 736 O O . GLU A 1 93 ? 7.833 0.868 -1.874 1.00 96.38 93 GLU A O 1
ATOM 741 N N . ASN A 1 94 ? 6.707 2.799 -2.039 1.00 95.69 94 ASN A N 1
ATOM 742 C CA . ASN A 1 94 ? 6.124 2.720 -0.687 1.00 95.69 94 ASN A CA 1
ATOM 743 C C . ASN A 1 94 ? 4.594 2.873 -0.617 1.00 95.69 94 ASN A C 1
ATOM 745 O O . ASN A 1 94 ? 4.029 3.008 0.471 1.00 95.69 94 ASN A O 1
ATOM 749 N N . TRP A 1 95 ? 3.905 2.834 -1.757 1.00 96.81 95 TRP A N 1
ATOM 750 C CA . TRP A 1 95 ? 2.476 3.145 -1.839 1.00 96.81 95 TRP A CA 1
ATOM 751 C C . TRP A 1 95 ? 1.549 1.997 -1.409 1.00 96.81 95 TRP A C 1
ATOM 753 O O . TRP A 1 95 ? 0.410 2.248 -1.005 1.00 96.81 95 TRP A O 1
ATOM 763 N N . ILE A 1 96 ? 2.016 0.742 -1.449 1.00 97.62 96 ILE A N 1
ATOM 764 C CA . ILE A 1 96 ? 1.181 -0.432 -1.145 1.00 97.62 96 ILE A CA 1
ATOM 765 C C . ILE A 1 96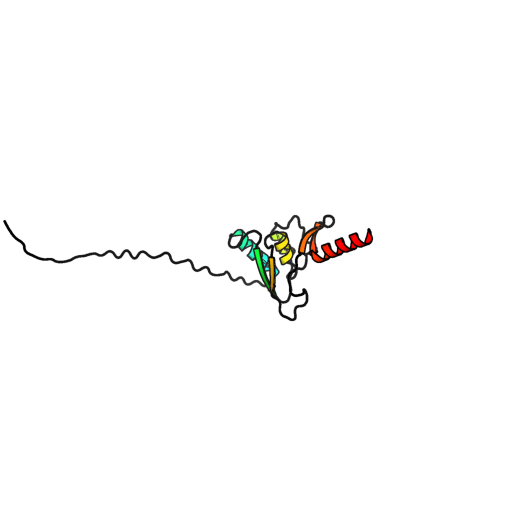 ? 0.910 -0.557 0.356 1.00 97.62 96 ILE A C 1
ATOM 767 O O . ILE A 1 96 ? -0.225 -0.813 0.764 1.00 97.62 96 ILE A O 1
ATOM 771 N N . ILE A 1 97 ? 1.935 -0.382 1.197 1.00 96.19 97 ILE A N 1
ATOM 772 C CA . ILE A 1 97 ? 1.819 -0.592 2.651 1.00 96.19 97 ILE A CA 1
ATOM 773 C C . ILE A 1 97 ? 0.713 0.267 3.286 1.00 96.19 97 ILE A C 1
ATOM 775 O O . ILE A 1 97 ? -0.074 -0.292 4.048 1.00 96.19 97 ILE A O 1
ATOM 779 N N . PRO A 1 98 ? 0.577 1.568 2.976 1.00 95.69 98 PRO A N 1
ATOM 780 C CA . PRO A 1 98 ? -0.534 2.390 3.458 1.00 95.69 98 PRO A CA 1
ATOM 781 C C . PRO A 1 98 ? -1.910 1.861 3.060 1.00 95.69 98 PRO A C 1
ATOM 783 O O . PRO A 1 98 ? -2.817 1.858 3.887 1.00 95.69 98 PRO A O 1
ATOM 786 N N . ALA A 1 99 ? -2.075 1.362 1.831 1.00 96.69 99 ALA A N 1
ATOM 787 C CA . ALA A 1 99 ? -3.344 0.791 1.385 1.00 96.69 99 ALA A CA 1
ATOM 788 C C . ALA A 1 99 ? -3.685 -0.515 2.127 1.00 96.69 99 ALA A C 1
ATOM 790 O O . ALA A 1 99 ? -4.851 -0.759 2.442 1.00 96.69 99 ALA A O 1
ATOM 791 N N . VAL A 1 100 ? -2.674 -1.330 2.452 1.00 96.88 100 VAL A N 1
ATOM 792 C CA . VAL A 1 100 ? -2.844 -2.520 3.302 1.00 96.88 100 VAL A CA 1
ATOM 793 C C . VAL A 1 100 ? -3.154 -2.116 4.747 1.00 96.88 100 VAL A C 1
ATOM 795 O O . VAL A 1 100 ? -4.071 -2.660 5.356 1.00 96.88 100 VAL A O 1
ATOM 798 N N . TYR A 1 101 ? -2.440 -1.129 5.294 1.00 96.06 101 TYR A N 1
ATOM 799 C CA . TYR A 1 101 ? -2.663 -0.615 6.649 1.00 96.06 101 TYR A CA 1
ATOM 800 C C . TYR A 1 101 ? -4.071 -0.024 6.828 1.00 96.06 101 TYR A C 1
ATOM 802 O O . TYR A 1 101 ? -4.714 -0.274 7.842 1.00 96.06 101 TYR A O 1
ATOM 810 N N . ALA A 1 102 ? -4.582 0.687 5.819 1.00 95.69 102 ALA A N 1
ATOM 811 C CA . ALA A 1 102 ? -5.952 1.205 5.780 1.00 95.69 102 ALA A CA 1
ATOM 812 C C . ALA A 1 102 ? -7.032 0.107 5.666 1.00 95.69 102 ALA A C 1
ATOM 814 O O . ALA A 1 102 ? -8.222 0.407 5.734 1.00 95.69 102 ALA A O 1
ATOM 815 N N . GLY A 1 103 ? -6.638 -1.155 5.455 1.00 96.31 103 GLY A N 1
ATOM 816 C CA . GLY A 1 103 ? -7.538 -2.300 5.320 1.00 96.31 103 GLY A CA 1
ATOM 817 C C . GLY A 1 103 ? -8.122 -2.499 3.919 1.00 96.31 103 GLY A C 1
ATOM 818 O O . GLY A 1 103 ? -8.877 -3.450 3.712 1.00 96.31 103 GLY A O 1
ATOM 819 N N . HIS A 1 104 ? -7.769 -1.658 2.938 1.00 97.31 104 HIS A N 1
ATOM 820 C CA . HIS A 1 104 ? -8.271 -1.783 1.563 1.00 97.31 104 HIS A CA 1
ATOM 821 C C . HIS A 1 104 ? -7.853 -3.101 0.921 1.00 97.31 104 HIS A C 1
ATOM 823 O O . HIS A 1 104 ? -8.644 -3.729 0.218 1.00 97.31 104 HIS A O 1
ATOM 829 N N . PHE A 1 105 ? -6.633 -3.547 1.218 1.00 97.38 105 PHE A N 1
ATOM 830 C CA . PHE A 1 105 ? -6.119 -4.844 0.807 1.00 97.38 105 PHE A CA 1
ATOM 831 C C . PHE A 1 105 ? -5.666 -5.634 2.027 1.00 97.38 105 PHE A C 1
ATOM 833 O O . PHE A 1 105 ? -5.036 -5.083 2.923 1.00 97.38 105 PHE A O 1
ATOM 840 N N . ASN A 1 106 ? -5.947 -6.933 2.044 1.00 96.31 106 ASN A N 1
ATOM 841 C CA . ASN A 1 106 ? -5.392 -7.848 3.048 1.00 96.31 106 ASN A CA 1
ATOM 842 C C . ASN A 1 106 ? -4.395 -8.844 2.439 1.00 96.31 106 ASN A C 1
ATOM 844 O O . ASN A 1 106 ? -3.639 -9.483 3.165 1.00 96.31 106 ASN A O 1
ATOM 848 N N . THR A 1 107 ? -4.386 -8.958 1.108 1.00 97.00 107 THR A N 1
ATOM 849 C CA . THR A 1 107 ? -3.562 -9.905 0.367 1.00 97.00 107 THR A CA 1
ATOM 850 C C . THR A 1 107 ? -2.952 -9.202 -0.836 1.00 97.00 107 THR A C 1
ATOM 852 O O . THR A 1 107 ? -3.660 -8.595 -1.643 1.00 97.00 107 THR A O 1
ATOM 855 N N . VAL A 1 108 ? -1.632 -9.315 -0.967 1.00 97.81 108 VAL A N 1
ATOM 856 C CA . VAL A 1 108 ? -0.867 -8.805 -2.106 1.00 97.81 108 VAL A CA 1
ATOM 857 C C . VAL A 1 108 ? -0.128 -9.974 -2.741 1.00 97.81 108 VAL A C 1
ATOM 859 O O . VAL A 1 108 ? 0.676 -10.633 -2.086 1.00 97.81 108 VAL A O 1
ATOM 862 N N . VAL A 1 109 ? -0.408 -10.235 -4.015 1.00 98.31 109 VAL A N 1
ATOM 863 C CA . VAL A 1 109 ? 0.316 -11.211 -4.831 1.00 98.31 109 VAL A CA 1
ATOM 864 C C . VAL A 1 109 ? 1.319 -10.444 -5.675 1.00 98.31 109 VAL A C 1
ATOM 866 O O . VAL A 1 109 ? 0.937 -9.745 -6.611 1.00 98.31 109 VAL A O 1
ATOM 869 N N . TRP A 1 110 ? 2.598 -10.567 -5.337 1.00 98.19 110 TRP A N 1
ATOM 870 C CA . TRP A 1 110 ? 3.678 -9.983 -6.121 1.00 98.19 110 TRP A CA 1
ATOM 871 C C . TRP A 1 110 ? 4.164 -10.991 -7.164 1.00 98.19 110 TRP A C 1
ATOM 873 O O . TRP A 1 110 ? 4.726 -12.032 -6.825 1.00 98.19 110 TRP A O 1
ATOM 883 N N . MET A 1 111 ? 3.909 -10.697 -8.437 1.00 98.06 111 MET A N 1
ATOM 884 C CA . MET A 1 111 ? 4.379 -11.487 -9.569 1.00 98.06 111 MET A CA 1
ATOM 885 C C . MET A 1 111 ? 5.634 -10.833 -10.140 1.00 98.06 111 MET A C 1
ATOM 887 O O . MET A 1 111 ? 5.554 -9.819 -10.833 1.00 98.06 111 MET A O 1
ATOM 891 N N . LYS A 1 112 ? 6.790 -11.423 -9.829 1.00 97.56 112 LYS A N 1
ATOM 892 C CA . LYS A 1 112 ? 8.108 -10.866 -10.143 1.00 97.56 112 LYS A CA 1
ATOM 893 C C . LYS A 1 112 ? 8.859 -11.690 -11.188 1.00 97.56 112 LYS A C 1
ATOM 895 O O . LYS A 1 112 ? 8.643 -12.900 -11.283 1.00 97.56 112 LYS A O 1
ATOM 900 N N . PRO A 1 113 ? 9.756 -11.070 -11.971 1.00 97.56 113 PRO A N 1
ATOM 901 C CA . PRO A 1 113 ? 10.651 -11.811 -12.844 1.00 97.56 113 PRO A CA 1
ATOM 902 C C . PRO A 1 113 ? 11.672 -12.616 -12.029 1.00 97.56 113 PRO A C 1
ATOM 904 O O . PRO A 1 113 ? 12.013 -12.260 -10.902 1.00 97.56 113 PRO A O 1
ATOM 907 N N . VAL A 1 114 ? 12.224 -13.669 -12.636 1.00 96.50 114 VAL A N 1
ATOM 908 C CA . VAL A 1 114 ? 13.139 -14.621 -11.971 1.00 96.50 114 VAL A CA 1
ATOM 909 C C . VAL A 1 114 ? 14.421 -13.990 -11.410 1.00 96.50 114 VAL A C 1
ATOM 911 O O . VAL A 1 114 ? 15.070 -14.585 -10.559 1.00 96.50 114 VAL A O 1
ATOM 914 N N . TRP A 1 115 ? 14.797 -12.799 -11.881 1.00 95.88 115 TRP A N 1
ATOM 915 C CA . TRP A 1 115 ? 15.975 -12.064 -11.409 1.00 95.88 115 TRP A CA 1
ATOM 916 C C . TRP A 1 115 ? 15.691 -11.107 -10.241 1.00 95.88 115 TRP A C 1
ATOM 918 O O . TRP A 1 115 ? 16.635 -10.576 -9.663 1.00 95.88 115 TRP A O 1
ATOM 928 N N . ALA A 1 116 ? 14.426 -10.859 -9.884 1.00 96.62 116 ALA A N 1
ATOM 929 C CA . ALA A 1 116 ? 14.077 -10.025 -8.736 1.00 96.62 116 ALA A CA 1
ATOM 930 C C . ALA A 1 116 ? 14.228 -10.830 -7.434 1.00 96.62 116 ALA A C 1
ATOM 932 O O . ALA A 1 116 ? 13.525 -11.822 -7.220 1.00 96.62 116 ALA A O 1
ATOM 933 N N . SER A 1 117 ? 15.143 -10.402 -6.562 1.00 95.06 117 SER A N 1
ATOM 934 C CA . SER A 1 117 ? 15.557 -11.134 -5.354 1.00 95.06 117 SER A CA 1
ATOM 935 C C . SER A 1 117 ? 15.274 -10.390 -4.042 1.00 95.06 117 SER A C 1
ATOM 937 O O . SER A 1 117 ? 15.833 -10.742 -3.008 1.00 95.06 117 SER A O 1
ATOM 939 N N . GLN A 1 118 ? 14.445 -9.338 -4.056 1.00 94.19 118 GLN A N 1
ATOM 940 C CA . GLN A 1 118 ? 14.159 -8.531 -2.859 1.00 94.19 118 GLN A CA 1
ATOM 941 C C . GLN A 1 118 ? 13.363 -9.303 -1.792 1.00 94.19 118 GLN A C 1
ATOM 943 O O . GLN A 1 118 ? 13.511 -9.025 -0.604 1.00 94.19 118 GLN A O 1
ATOM 948 N N . LEU A 1 119 ? 12.523 -10.258 -2.206 1.00 92.56 119 LEU A N 1
ATOM 949 C CA . LEU A 1 119 ? 11.910 -11.268 -1.338 1.00 92.56 119 LEU A CA 1
ATOM 950 C C . LEU A 1 119 ? 11.968 -12.624 -2.044 1.00 92.56 119 LEU A C 1
ATOM 952 O O . LEU A 1 119 ? 11.828 -12.698 -3.271 1.00 92.56 119 LEU A O 1
ATOM 956 N N . ASP A 1 120 ? 12.143 -13.683 -1.261 1.00 93.31 120 ASP A N 1
ATOM 957 C CA . ASP A 1 120 ? 12.070 -15.055 -1.756 1.00 93.31 120 ASP A CA 1
ATOM 958 C C . ASP A 1 120 ? 10.649 -15.399 -2.213 1.00 93.31 120 ASP A C 1
ATOM 960 O O . ASP A 1 120 ? 9.666 -14.819 -1.746 1.00 93.31 120 ASP A O 1
ATOM 964 N N . ASP A 1 121 ? 10.525 -16.370 -3.111 1.00 93.75 121 ASP A N 1
ATOM 965 C CA . ASP A 1 121 ? 9.216 -16.869 -3.520 1.00 93.75 121 ASP A CA 1
ATOM 966 C C . ASP A 1 121 ? 8.555 -17.617 -2.353 1.00 93.75 121 ASP A C 1
ATOM 968 O O . ASP A 1 121 ? 9.197 -18.389 -1.637 1.00 93.75 121 ASP A O 1
ATOM 972 N N . GLY A 1 122 ? 7.254 -17.406 -2.155 1.00 95.00 122 GLY A N 1
ATOM 973 C CA . GLY A 1 122 ? 6.493 -18.101 -1.122 1.00 95.00 122 GLY A CA 1
ATOM 974 C C . GLY A 1 122 ? 5.449 -17.228 -0.442 1.00 95.00 122 GLY A C 1
ATOM 975 O O . GLY A 1 122 ? 5.125 -16.128 -0.890 1.00 95.00 122 GLY A O 1
ATOM 976 N N . LEU A 1 123 ? 4.900 -17.752 0.654 1.00 94.88 123 LEU A N 1
ATOM 977 C CA . LEU A 1 123 ? 3.911 -17.053 1.465 1.00 94.88 123 LEU A CA 1
ATOM 978 C C . LEU A 1 123 ? 4.604 -16.249 2.568 1.00 94.88 123 LEU A C 1
ATOM 980 O O . LEU A 1 123 ? 5.232 -16.813 3.463 1.00 94.88 123 LEU A O 1
ATOM 984 N N . HIS A 1 124 ? 4.423 -14.931 2.534 1.00 93.50 124 HIS A N 1
ATOM 985 C CA . HIS A 1 124 ? 4.983 -14.009 3.520 1.00 93.50 124 HIS A CA 1
ATOM 986 C C . HIS A 1 124 ? 3.871 -13.413 4.378 1.00 93.50 124 HIS A C 1
ATOM 988 O O . HIS A 1 124 ? 3.098 -12.582 3.910 1.00 93.50 124 HIS A O 1
ATOM 994 N N . ASN A 1 125 ? 3.812 -13.812 5.649 1.00 92.44 125 ASN A N 1
ATOM 995 C CA . ASN A 1 125 ? 2.838 -13.286 6.605 1.00 92.44 125 ASN A CA 1
ATOM 996 C C . ASN A 1 125 ? 3.460 -12.168 7.442 1.00 92.44 125 ASN A C 1
ATOM 998 O O . ASN A 1 125 ? 4.328 -12.410 8.287 1.00 92.44 125 ASN A O 1
ATOM 1002 N N . PHE A 1 126 ? 2.976 -10.945 7.266 1.00 89.69 126 PHE A N 1
ATOM 1003 C CA . PHE A 1 126 ? 3.409 -9.794 8.048 1.00 89.69 126 PHE A CA 1
ATOM 1004 C C . PHE A 1 126 ? 2.226 -9.104 8.718 1.00 89.69 126 PHE A C 1
ATOM 1006 O O . PHE A 1 126 ? 1.103 -9.114 8.221 1.00 89.69 126 PHE A O 1
ATOM 1013 N N . LYS A 1 127 ? 2.502 -8.481 9.860 1.00 90.94 127 LYS A N 1
ATOM 1014 C CA . LYS A 1 127 ? 1.578 -7.580 10.542 1.00 90.94 127 LYS A CA 1
ATOM 1015 C C . LYS A 1 127 ? 2.012 -6.153 10.279 1.00 90.94 127 LYS A C 1
ATOM 1017 O O . LYS A 1 127 ? 3.209 -5.858 10.278 1.00 90.94 127 LYS A O 1
ATOM 1022 N N . ILE A 1 128 ? 1.036 -5.280 10.082 1.00 91.81 128 ILE A N 1
ATOM 1023 C CA . ILE A 1 128 ? 1.260 -3.842 10.004 1.00 91.81 128 ILE A CA 1
ATOM 1024 C C . ILE A 1 128 ? 0.548 -3.201 11.185 1.00 91.81 128 ILE A C 1
ATOM 1026 O O . ILE A 1 128 ? -0.582 -3.559 11.511 1.00 91.81 128 ILE A O 1
ATOM 1030 N N . GLY A 1 129 ? 1.226 -2.275 11.844 1.00 89.44 129 GLY A N 1
ATOM 1031 C CA . GLY A 1 129 ? 0.659 -1.520 12.947 1.00 89.44 129 GLY A CA 1
ATOM 1032 C C . GLY A 1 129 ? 1.437 -0.243 13.189 1.00 89.44 129 GLY A C 1
ATOM 1033 O O . GLY A 1 129 ? 2.393 0.058 12.478 1.00 89.44 129 GLY A O 1
ATOM 1034 N N . VAL A 1 130 ? 1.024 0.492 14.211 1.00 89.25 130 VAL A N 1
ATOM 1035 C CA . VAL A 1 130 ? 1.670 1.738 14.617 1.00 89.25 130 VAL A CA 1
ATOM 1036 C C . VAL A 1 130 ? 2.595 1.460 15.786 1.00 89.25 130 VAL A C 1
ATOM 1038 O O . VAL A 1 130 ? 2.198 0.839 16.778 1.00 89.25 130 VAL A O 1
ATOM 1041 N N . GLU A 1 131 ? 3.833 1.930 15.699 1.00 83.81 131 GLU A N 1
ATOM 1042 C CA . GLU A 1 131 ? 4.703 1.944 16.863 1.00 83.81 131 GLU A CA 1
ATOM 1043 C C . GLU A 1 131 ? 4.246 3.027 17.843 1.00 83.81 131 GLU A C 1
ATOM 1045 O O . GLU A 1 131 ? 4.178 4.207 17.513 1.00 83.81 131 GLU A O 1
ATOM 1050 N N . LYS A 1 132 ? 3.975 2.627 19.089 1.00 77.50 132 LYS A N 1
ATOM 1051 C CA . LYS A 1 132 ? 3.396 3.509 20.116 1.00 77.50 132 LYS A CA 1
ATOM 1052 C C . LYS A 1 132 ? 4.224 4.766 20.411 1.00 77.50 132 LYS A C 1
ATOM 1054 O O . LYS A 1 132 ? 3.653 5.760 20.841 1.00 77.50 132 LYS A O 1
ATOM 1059 N N . THR A 1 133 ? 5.542 4.709 20.225 1.00 76.88 133 THR A N 1
ATOM 1060 C CA . THR A 1 133 ? 6.453 5.811 20.568 1.00 76.88 133 THR A CA 1
ATOM 1061 C C . THR A 1 133 ? 6.618 6.801 19.421 1.00 76.88 133 THR A C 1
ATOM 1063 O O . THR A 1 133 ? 6.474 7.999 19.632 1.00 76.88 133 THR A O 1
ATOM 1066 N N . SER A 1 134 ? 6.922 6.314 18.216 1.00 72.88 134 SER A N 1
ATOM 1067 C CA . SER A 1 134 ? 7.174 7.159 17.040 1.00 72.88 134 SER A CA 1
ATOM 1068 C C . SER A 1 134 ? 5.895 7.572 16.311 1.00 72.88 134 SER A C 1
ATOM 1070 O O . SER A 1 134 ? 5.927 8.516 15.533 1.00 72.88 134 SER A O 1
ATOM 1072 N N . LYS A 1 135 ? 4.774 6.875 16.560 1.00 75.06 135 LYS A N 1
ATOM 1073 C CA . LYS A 1 135 ? 3.532 6.941 15.770 1.00 75.06 135 LYS A CA 1
ATOM 1074 C C . LYS A 1 135 ? 3.706 6.575 14.290 1.00 75.06 135 LYS A C 1
ATOM 1076 O O . LYS A 1 135 ? 2.787 6.755 13.495 1.00 75.06 135 LYS A O 1
ATOM 1081 N N . GLU A 1 136 ? 4.850 6.011 13.922 1.00 77.44 136 GLU A N 1
ATOM 1082 C CA . GLU A 1 136 ? 5.123 5.567 12.562 1.00 77.44 136 GLU A CA 1
ATOM 1083 C C . GLU A 1 136 ? 4.495 4.196 12.306 1.00 77.44 136 GLU A C 1
ATOM 1085 O O . GLU A 1 136 ? 4.385 3.345 13.202 1.00 77.44 136 GLU A O 1
ATOM 1090 N N . ILE A 1 137 ? 4.124 3.955 11.050 1.00 83.75 137 ILE A N 1
ATOM 1091 C CA . ILE A 1 137 ? 3.750 2.618 10.596 1.00 83.75 137 ILE A CA 1
ATOM 1092 C C . ILE A 1 137 ? 4.987 1.717 10.669 1.00 83.75 137 ILE A C 1
ATOM 1094 O O . ILE A 1 137 ? 6.084 2.106 10.278 1.00 83.75 137 ILE A O 1
ATOM 1098 N N . LYS A 1 138 ? 4.812 0.481 11.140 1.00 84.25 138 LYS A N 1
ATOM 1099 C CA . LYS A 1 138 ? 5.826 -0.575 11.091 1.00 84.25 138 LYS A CA 1
ATOM 1100 C C . LYS A 1 138 ? 5.254 -1.861 10.523 1.00 84.25 138 LYS A C 1
ATOM 1102 O O . LYS A 1 138 ? 4.111 -2.228 10.787 1.00 84.25 138 LYS A O 1
ATOM 1107 N N . LYS A 1 139 ? 6.100 -2.567 9.773 1.00 82.62 139 LYS A N 1
ATOM 1108 C CA . LYS A 1 139 ? 5.856 -3.918 9.267 1.00 82.62 139 LYS A CA 1
ATOM 1109 C C . LYS A 1 139 ? 6.698 -4.900 10.070 1.00 82.62 139 LYS A C 1
ATOM 1111 O O . LYS A 1 139 ? 7.915 -4.740 10.140 1.00 82.62 139 LYS A O 1
ATOM 1116 N N . VAL A 1 140 ? 6.067 -5.920 10.640 1.00 80.81 140 VAL A N 1
ATOM 1117 C CA . VAL A 1 140 ? 6.757 -6.985 11.375 1.00 80.81 140 VAL A CA 1
ATOM 1118 C C . VAL A 1 140 ? 6.452 -8.326 10.720 1.00 80.81 140 VAL A C 1
ATOM 1120 O O . VAL A 1 140 ? 5.291 -8.663 10.489 1.00 80.81 140 VAL A O 1
ATOM 1123 N N . ASN A 1 141 ? 7.497 -9.088 10.394 1.00 75.88 141 ASN A N 1
ATOM 1124 C CA . ASN A 1 141 ? 7.344 -10.444 9.877 1.00 75.88 141 ASN A CA 1
ATOM 1125 C C . ASN A 1 141 ? 6.982 -11.393 11.028 1.00 75.88 141 ASN A C 1
ATOM 1127 O O . ASN A 1 141 ? 7.680 -11.447 12.042 1.00 75.88 141 ASN A O 1
ATOM 1131 N N . THR A 1 142 ? 5.905 -12.157 10.859 1.00 65.31 142 THR A N 1
ATOM 1132 C CA . THR A 1 142 ? 5.379 -13.047 11.904 1.00 65.31 142 THR A CA 1
ATOM 1133 C C . THR A 1 142 ? 6.372 -14.161 12.252 1.00 65.31 142 THR A C 1
ATOM 1135 O O . THR A 1 142 ? 6.493 -14.531 13.418 1.00 65.31 142 THR A O 1
ATOM 1138 N N . TYR A 1 143 ? 7.162 -14.631 11.279 1.00 59.72 143 TYR A N 1
ATOM 1139 C CA . TYR A 1 143 ? 8.178 -15.667 11.504 1.00 59.72 143 TYR A CA 1
ATOM 1140 C C . TYR A 1 143 ? 9.313 -15.210 12.434 1.00 59.72 143 TYR A C 1
ATOM 1142 O O . TYR A 1 143 ? 9.806 -15.992 13.249 1.00 59.72 143 TYR A O 1
ATOM 1150 N N . GLU A 1 144 ? 9.717 -13.941 12.352 1.00 58.69 144 GLU A N 1
ATOM 1151 C CA . GLU A 1 144 ? 10.751 -13.376 13.227 1.00 58.69 144 GLU A CA 1
ATOM 1152 C C . GLU A 1 144 ? 10.218 -13.153 14.653 1.00 58.69 144 GLU A C 1
ATOM 1154 O O . GLU A 1 144 ? 10.932 -13.407 15.625 1.00 58.69 144 GLU A O 1
ATOM 1159 N N . GLU A 1 145 ? 8.938 -12.782 14.809 1.00 57.72 145 GLU A N 1
ATOM 1160 C CA . GLU A 1 145 ? 8.292 -12.704 16.130 1.00 57.72 145 GLU A CA 1
ATOM 1161 C C . GLU A 1 145 ? 8.272 -14.066 16.835 1.00 57.72 145 GLU A C 1
ATOM 1163 O O . GLU A 1 145 ? 8.559 -14.154 18.032 1.00 57.72 145 GLU A O 1
ATOM 1168 N N . GLU A 1 146 ? 7.927 -15.133 16.111 1.00 61.28 146 GLU A N 1
ATOM 1169 C CA . GLU A 1 146 ? 7.878 -16.489 16.659 1.00 61.28 146 GLU A CA 1
ATOM 1170 C C . GLU A 1 146 ? 9.272 -16.998 17.031 1.00 61.28 146 GLU A C 1
ATOM 1172 O O . GLU A 1 146 ? 9.464 -17.495 18.143 1.00 61.28 146 GLU A O 1
ATOM 1177 N N . LYS A 1 147 ? 10.279 -16.792 16.173 1.00 59.12 147 LYS A N 1
ATOM 1178 C CA . LYS A 1 147 ? 11.675 -17.128 16.494 1.00 59.12 147 LYS A CA 1
ATOM 1179 C C . LYS A 1 147 ? 12.188 -16.362 17.716 1.00 59.12 147 LYS A C 1
ATOM 1181 O O . LYS A 1 147 ? 12.790 -16.974 18.600 1.00 59.12 147 LYS A O 1
ATOM 1186 N N . ALA A 1 148 ? 11.921 -15.059 17.811 1.00 64.25 148 ALA A N 1
ATOM 1187 C CA . ALA A 1 148 ? 12.344 -14.237 18.945 1.00 64.25 148 ALA A CA 1
ATOM 1188 C C . ALA A 1 148 ? 11.676 -14.670 20.263 1.00 64.25 148 ALA A C 1
ATOM 1190 O O . ALA A 1 148 ? 12.339 -14.730 21.302 1.00 64.25 148 ALA A O 1
ATOM 1191 N N . LYS A 1 149 ? 10.385 -15.032 20.232 1.00 66.62 149 LYS A N 1
ATOM 1192 C CA . LYS A 1 149 ? 9.666 -15.594 21.391 1.00 66.62 149 LYS A CA 1
ATOM 1193 C C . LYS A 1 149 ? 10.260 -16.937 21.822 1.00 66.62 149 LYS A C 1
ATOM 1195 O O . LYS A 1 149 ? 10.543 -17.128 23.002 1.00 66.62 149 LYS A O 1
ATOM 1200 N N . MET A 1 150 ? 10.527 -17.832 20.871 1.00 61.94 150 MET A N 1
ATOM 1201 C CA . MET A 1 150 ? 11.118 -19.149 21.142 1.00 61.94 150 MET A CA 1
ATOM 1202 C C . MET A 1 150 ? 12.548 -19.057 21.698 1.00 61.94 150 MET A C 1
ATOM 1204 O O . MET A 1 150 ? 12.935 -19.866 22.539 1.00 61.94 150 MET A O 1
ATOM 1208 N N . GLN A 1 151 ? 13.341 -18.069 21.269 1.00 65.94 151 GLN A N 1
ATOM 1209 C CA . GLN A 1 151 ? 14.692 -17.839 21.796 1.00 65.94 151 GLN A CA 1
ATOM 1210 C C . GLN A 1 151 ? 14.695 -17.246 23.211 1.00 65.94 151 GLN A C 1
ATOM 1212 O O . GLN A 1 151 ? 15.563 -17.607 24.003 1.00 65.94 151 GLN A O 1
ATOM 1217 N N . LYS A 1 152 ? 13.733 -16.377 23.557 1.00 68.12 152 LYS A N 1
ATOM 1218 C CA . LYS A 1 152 ? 13.586 -15.856 24.929 1.00 68.12 152 LYS A CA 1
ATOM 1219 C C . LYS A 1 152 ? 13.216 -16.961 25.921 1.00 68.12 152 LYS A C 1
ATOM 1221 O O . LYS A 1 152 ? 13.877 -17.096 26.942 1.00 68.12 152 LYS A O 1
ATOM 1226 N N . ILE A 1 153 ? 12.281 -17.840 25.551 1.00 71.88 153 ILE A N 1
ATOM 1227 C CA . ILE A 1 153 ? 11.870 -18.997 26.372 1.00 71.88 153 ILE A CA 1
ATOM 1228 C C . ILE A 1 153 ? 13.039 -19.960 26.652 1.00 71.88 153 ILE A C 1
ATOM 1230 O O . ILE A 1 153 ? 13.085 -20.591 27.704 1.00 71.88 153 ILE A O 1
ATOM 1234 N N . LYS A 1 154 ? 13.996 -20.083 25.723 1.00 62.75 154 LYS A N 1
ATOM 1235 C CA . LYS A 1 154 ? 15.198 -20.919 25.896 1.00 62.75 154 LYS A CA 1
ATOM 1236 C C . LYS A 1 154 ? 16.299 -20.277 26.748 1.00 62.75 154 LYS A C 1
ATOM 1238 O O . LYS A 1 154 ? 17.207 -20.992 27.139 1.00 62.75 154 LYS A O 1
ATOM 1243 N N . LYS A 1 155 ? 16.259 -18.961 26.985 1.00 62.28 155 LYS A N 1
ATOM 1244 C CA . LYS A 1 155 ? 17.231 -18.237 27.831 1.00 62.28 155 LYS A CA 1
ATOM 1245 C C . LYS A 1 155 ? 16.766 -18.077 29.282 1.00 62.28 155 LYS A C 1
ATOM 1247 O O . LYS A 1 155 ? 17.577 -17.745 30.136 1.00 62.28 155 LYS A O 1
ATOM 1252 N N . GLU A 1 156 ? 15.478 -18.284 29.540 1.00 61.44 156 GLU A N 1
ATOM 1253 C CA . GLU A 1 156 ? 14.857 -18.235 30.873 1.00 61.44 156 GLU A CA 1
ATOM 1254 C C . GLU A 1 156 ? 14.734 -19.629 31.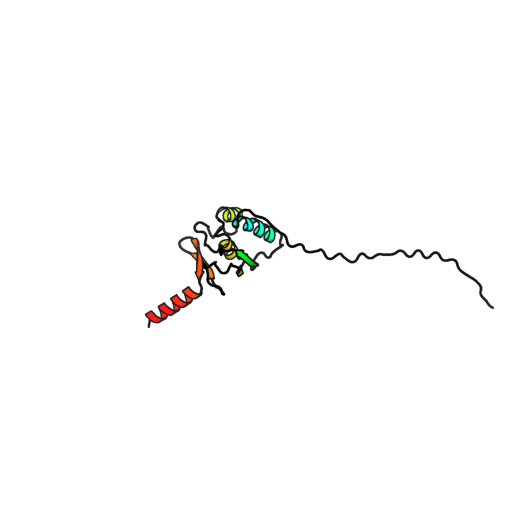527 1.00 61.44 156 GLU A C 1
ATOM 1256 O O . GLU A 1 156 ? 14.145 -19.760 32.599 1.00 61.44 156 GLU A O 1
ATOM 1261 N N . LYS A 1 157 ? 15.287 -20.667 30.887 1.00 50.12 157 LYS A N 1
ATOM 1262 C CA . LYS A 1 157 ? 15.440 -22.035 31.403 1.00 50.12 157 LYS A CA 1
ATOM 1263 C C . LYS A 1 157 ? 16.916 -22.384 31.500 1.00 50.12 157 LYS A C 1
ATOM 1265 O O . LYS A 1 157 ? 17.250 -23.157 32.419 1.00 50.12 157 LYS A O 1
#

pLDDT: mean 82.45, std 19.61, range [32.97, 98.31]

Radius of gyration: 30.02 Å; Cα contacts (8 Å, |Δi|>4): 169; chains: 1; bounding box: 100×41×79 Å

Foldseek 3Di:
DDDDDDDDDDDDPPDPPPPPDDDDDPDDDDDDDDDAQLVVVVV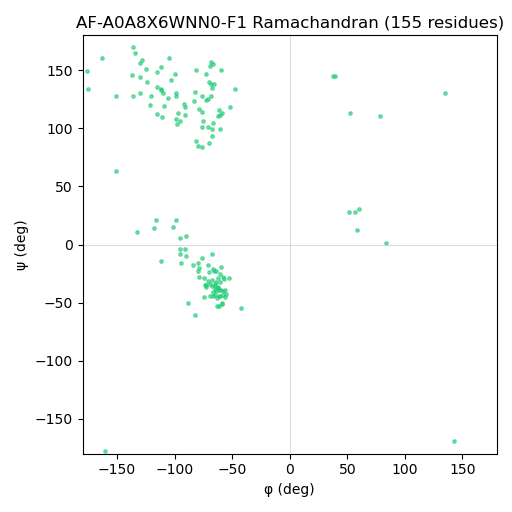LVVCCVVVVAPQAADEEEAEDLAPLCDFQFPDQLVCLVVVVSLSVSDHRSNNVNSCVSSRSHVHYHYHHDPPRVPDDDDDWDWDWDADPPSSGIDIDTPVVVVVVVVVVVVVVD

Sequence (157 aa):
MELRSSLSTAGSSMSNNMESSPKKKKMSIPVIIVEDHNEVLYHIYRAIGSKKISFENGLMIHFDSHPDLVVPKHLDAERIFEKDYVINCLSIENWIIPAVYAGHFNTVVWMKPVWASQLDDGLHNFKIGVEKTSKEIKKVNTYEEEKAKMQKIKKEK

Organism: NCBI:txid2747483

Secondary structure (DSSP, 8-state):
---------------------------PPP----SSGGGHHHHHHHHHHTTSS-SSSEEEEEESSS---PPPTT-BGGGTT-HHHHHHT--TTTSHHHHHHTTSEEEEEEE--TT--SS-SS---EEEEE-TTT-BEEEEEHHHHHHHHHHHHHH--

Solvent-accessible surface area (backbone atoms only — not comparable to full-atom values): 10186 Å² total; per-residue (Å²): 131,91,78,90,88,82,85,90,83,89,82,84,81,78,79,79,78,74,76,76,72,80,78,76,78,82,84,74,82,88,82,84,89,69,92,53,66,41,59,49,53,61,54,51,51,51,33,32,76,67,65,75,41,68,74,50,69,31,79,44,79,44,80,38,74,63,83,30,68,39,72,49,82,84,46,58,60,90,46,61,83,40,62,72,61,45,63,74,68,52,43,65,50,24,43,51,41,59,42,38,70,69,36,33,26,76,43,77,46,75,52,57,52,95,84,44,73,92,62,78,91,78,90,82,62,65,48,72,48,66,40,88,85,80,46,28,54,45,80,44,52,50,68,59,54,52,52,54,52,56,53,51,61,64,72,80,108

InterPro domains:
  IPR024131 Peptide arginase FlmR/OhkR-like [PF12640] (31-136)
  IPR024131 Peptide arginase FlmR/OhkR-like [PTHR13225] (19-138)

Nearest PDB structures (foldseek):
  8brp-assembly1_B  TM=7.850E-01  e=5.057E-05  Kamptonema
  8brp-assembly2_C  TM=7.688E-01  e=1.083E-04  Kamptonema
  3c2q-assembly1_B-2  TM=2.772E-01  e=6.748E+00  Methanococcus maripaludis S2

Mean predicted aligned error: 11.99 Å